Protein AF-A0A6G0YT84-F1 (afdb_monomer_lite)

Organism: Aphis craccivora (NCBI:txid307492)

Foldseek 3Di:
DDDDDDDDPPPPDPPPPPPPPPDPVVVVVVVPPPDPQQFDWDKDDWDQQDPVVQKIKTKTATPGHDPVDDRMDIDMDGHDQDQDWDWADWDDQDPVQKIKTKTAGPDCVCVSPPHDRIDIDMDGHDDPPDPPPDDDDDDDDDDDDD

Radius of gyration: 34.37 Å; chains: 1; bounding box: 92×101×58 Å

Sequence (146 aa):
MVSLLLVAIAMVSSNETGLNEQPLNRLARAANGGKETNCHYEKSQWSPCDEKTNVKARTLTLKKGDETCEKTKKIEKKCKKACRYVKGTWSQCNSHNEMIRTDTLKDPSTENSNCEKTRQITKKCKSKGRGNKGNNTQANILLTTS

pLDDT: mean 72.87, std 20.7, range [37.16, 97.25]

InterPro domains:
  IPR020090 Pleiotrophin/Midkine, C-terminal domain [PF01091] (38-81)
  IPR038130 Pleiotrophin/Midkine, C-terminal domain superfamily [G3DSA:2.30.90.10] (39-79)
  IPR038130 Pleiotrophin/Midkine, C-terminal domain superfamily [G3DSA:2.30.90.10] (83-125)

Secondary structure (DSSP, 8-state):
-----------------------THHHHHHHTS----S-EEEEPPPPPPBTTTTEEEEEEEEEE--TTS-SEEEEEEE------EEE-PPPPP-TTSEEEEEEEES-GGGGGSS--SEEEEEEE----------------------

Structure (mmCIF, N/CA/C/O backbone):
data_AF-A0A6G0YT84-F1
#
_entry.id   AF-A0A6G0YT84-F1
#
loop_
_atom_site.group_PDB
_atom_site.id
_atom_site.type_symbol
_atom_site.label_atom_id
_atom_site.label_alt_id
_atom_site.label_comp_id
_atom_site.label_asym_id
_atom_site.label_entity_id
_atom_site.label_seq_id
_atom_site.pdbx_PDB_ins_code
_atom_site.Cartn_x
_atom_site.Cartn_y
_atom_site.Cartn_z
_atom_site.occupancy
_atom_site.B_iso_or_equiv
_atom_site.auth_seq_id
_atom_site.auth_comp_id
_atom_site.auth_asym_id
_atom_site.auth_atom_id
_atom_site.pdbx_PDB_model_num
ATOM 1 N N . MET A 1 1 ? -0.831 -88.494 -3.427 1.00 45.09 1 MET A N 1
ATOM 2 C CA . MET A 1 1 ? 0.399 -88.222 -2.658 1.00 45.09 1 MET A CA 1
ATOM 3 C C . MET A 1 1 ? 0.746 -86.760 -2.847 1.00 45.09 1 MET A C 1
ATOM 5 O O . MET A 1 1 ? 0.940 -86.392 -3.992 1.00 45.09 1 MET A O 1
ATOM 9 N N . VAL A 1 2 ? 0.819 -86.014 -1.732 1.00 45.81 2 VAL A N 1
ATOM 10 C CA . VAL A 1 2 ? 1.593 -84.765 -1.541 1.00 45.81 2 VAL A CA 1
ATOM 11 C C . VAL A 1 2 ? 1.128 -83.561 -2.382 1.00 45.81 2 VAL A C 1
ATOM 13 O O . VAL A 1 2 ? 1.030 -83.644 -3.591 1.00 45.81 2 VAL A O 1
ATOM 16 N N . SER A 1 3 ? 0.873 -82.362 -1.880 1.00 44.59 3 SER A N 1
ATOM 17 C CA . SER A 1 3 ? 0.749 -81.785 -0.545 1.00 44.59 3 SER A CA 1
ATOM 18 C C . SER A 1 3 ? 0.242 -80.360 -0.764 1.00 44.59 3 SER A C 1
ATOM 20 O O . SER A 1 3 ? 0.530 -79.739 -1.787 1.00 44.59 3 SER A O 1
ATOM 22 N N . LEU A 1 4 ? -0.468 -79.849 0.239 1.00 51.50 4 LEU A N 1
ATOM 23 C CA . LEU A 1 4 ? -0.678 -78.428 0.490 1.00 51.50 4 LEU A CA 1
ATOM 24 C C . LEU A 1 4 ? 0.584 -77.599 0.221 1.00 51.50 4 LEU A C 1
ATOM 26 O O . LEU A 1 4 ? 1.641 -77.937 0.744 1.00 51.50 4 LEU A O 1
ATOM 30 N N . LEU A 1 5 ? 0.407 -76.434 -0.400 1.00 49.50 5 LEU A N 1
ATOM 31 C CA . LEU A 1 5 ? 0.980 -75.189 0.112 1.00 49.50 5 LEU A CA 1
ATOM 32 C C . LEU A 1 5 ? -0.021 -74.051 -0.131 1.00 49.50 5 LEU A C 1
ATOM 34 O O . LEU A 1 5 ? -0.154 -73.511 -1.226 1.00 49.50 5 LEU A O 1
ATOM 38 N N . LEU A 1 6 ? -0.756 -73.732 0.935 1.00 51.31 6 LEU A N 1
ATOM 39 C CA . LEU A 1 6 ? -1.467 -72.474 1.119 1.00 51.31 6 LEU A CA 1
ATOM 40 C C . LEU A 1 6 ? -0.439 -71.338 1.135 1.00 51.31 6 LEU A C 1
ATOM 42 O O . LEU A 1 6 ? 0.415 -71.306 2.018 1.00 51.31 6 LEU A O 1
ATOM 46 N N . VAL A 1 7 ? -0.560 -70.376 0.225 1.00 54.66 7 VAL A N 1
ATOM 47 C CA . VAL A 1 7 ? 0.036 -69.048 0.414 1.00 54.66 7 VAL A CA 1
ATOM 48 C C . VAL A 1 7 ? -1.113 -68.057 0.522 1.00 54.66 7 VAL A C 1
ATOM 50 O O . VAL A 1 7 ? -1.576 -67.485 -0.460 1.00 54.66 7 VAL A O 1
ATOM 53 N N . ALA A 1 8 ? -1.622 -67.904 1.743 1.00 51.94 8 ALA A N 1
ATOM 54 C CA . ALA A 1 8 ? -2.500 -66.801 2.093 1.00 51.94 8 ALA A CA 1
ATOM 55 C C . ALA A 1 8 ? -1.640 -65.535 2.198 1.00 51.94 8 ALA A C 1
ATOM 57 O O . ALA A 1 8 ? -0.955 -65.318 3.195 1.00 51.94 8 ALA A O 1
ATOM 58 N N . ILE A 1 9 ? -1.644 -64.710 1.152 1.00 58.12 9 ILE A N 1
ATOM 59 C CA . ILE A 1 9 ? -1.088 -63.359 1.229 1.00 58.12 9 ILE A CA 1
ATOM 60 C C . ILE A 1 9 ? -2.128 -62.511 1.962 1.00 58.12 9 ILE A C 1
ATOM 62 O O . ILE A 1 9 ? -3.132 -62.098 1.384 1.00 58.12 9 ILE A O 1
ATOM 66 N N . ALA A 1 10 ? -1.906 -62.283 3.254 1.00 51.56 10 ALA A N 1
ATOM 67 C CA . ALA A 1 10 ? -2.626 -61.262 3.995 1.00 51.56 10 ALA A CA 1
ATOM 68 C C . ALA A 1 10 ? -2.251 -59.896 3.402 1.00 51.56 10 ALA A C 1
ATOM 70 O O . ALA A 1 10 ? -1.150 -59.393 3.625 1.00 51.56 10 ALA A O 1
ATOM 71 N N . MET A 1 11 ? -3.149 -59.298 2.619 1.00 53.31 11 MET A N 1
ATOM 72 C CA . MET A 1 11 ? -3.028 -57.889 2.261 1.00 53.31 11 MET A CA 1
ATOM 73 C C . MET A 1 11 ? -3.356 -57.089 3.521 1.00 53.31 11 MET A C 1
ATOM 75 O O . MET A 1 11 ? -4.517 -56.965 3.909 1.00 53.31 11 MET A O 1
ATOM 79 N N . VAL A 1 12 ? -2.320 -56.613 4.212 1.00 54.62 12 VAL A N 1
ATOM 80 C CA . VAL A 1 12 ? -2.495 -55.664 5.307 1.00 54.62 12 VAL A CA 1
ATOM 81 C C . VAL A 1 12 ? -3.077 -54.377 4.724 1.00 54.62 12 VAL A C 1
ATOM 83 O O . VAL A 1 12 ? -2.532 -53.770 3.805 1.00 54.62 12 VAL A O 1
ATOM 86 N N . SER A 1 13 ? -4.248 -54.019 5.234 1.00 52.41 13 SER A N 1
ATOM 87 C CA . SER A 1 13 ? -4.954 -52.780 4.952 1.00 52.41 13 SER A CA 1
ATOM 88 C C . SER A 1 13 ? -4.126 -51.599 5.458 1.00 52.41 13 SER A C 1
ATOM 90 O O . SER A 1 13 ? -4.156 -51.298 6.653 1.00 52.41 13 SER A O 1
ATOM 92 N N . SER A 1 14 ? -3.448 -50.880 4.564 1.00 54.31 14 SER A N 1
ATOM 93 C CA . SER A 1 14 ? -3.023 -49.505 4.843 1.00 54.31 14 SER A CA 1
ATOM 94 C C . SER A 1 14 ? -4.252 -48.599 4.781 1.00 54.31 14 SER A C 1
ATOM 96 O O . SER A 1 14 ? -4.532 -47.939 3.786 1.00 54.31 14 SER A O 1
ATOM 98 N N . ASN A 1 15 ? -5.029 -48.609 5.864 1.00 54.91 15 ASN A N 1
ATOM 99 C CA . ASN A 1 15 ? -5.909 -47.502 6.207 1.00 54.91 15 ASN A CA 1
ATOM 100 C C . ASN A 1 15 ? -5.015 -46.391 6.763 1.00 54.91 15 ASN A C 1
ATOM 102 O O . ASN A 1 15 ? -4.843 -46.244 7.973 1.00 54.91 15 ASN A O 1
ATOM 106 N N . GLU A 1 16 ? -4.393 -45.639 5.868 1.00 50.00 16 GLU A N 1
ATOM 107 C CA . GLU A 1 16 ? -3.811 -44.354 6.211 1.00 50.00 16 GLU A CA 1
ATOM 108 C C . GLU A 1 16 ? -4.952 -43.347 6.366 1.00 50.00 16 GLU A C 1
ATOM 110 O O . GLU A 1 16 ? -5.300 -42.590 5.460 1.00 50.00 16 GLU A O 1
ATOM 115 N N . THR A 1 17 ? -5.563 -43.344 7.555 1.00 43.78 17 THR A N 1
ATOM 116 C CA . THR A 1 17 ? -6.309 -42.183 8.028 1.00 43.78 17 THR A CA 1
ATOM 117 C C . THR A 1 17 ? -5.323 -41.026 8.093 1.00 43.78 17 THR A C 1
ATOM 119 O O . THR A 1 17 ? -4.614 -40.848 9.085 1.00 43.78 17 THR A O 1
ATOM 122 N N . GLY A 1 18 ? -5.263 -40.249 7.014 1.00 42.16 18 GLY A N 1
ATOM 123 C CA . GLY A 1 18 ? -4.687 -38.919 7.018 1.00 42.16 18 GLY A CA 1
ATOM 124 C C . GLY A 1 18 ? -5.456 -38.086 8.033 1.00 42.16 18 GLY A C 1
ATOM 125 O O . GLY A 1 18 ? -6.471 -37.471 7.703 1.00 42.16 18 GLY A O 1
ATOM 126 N N . LEU A 1 19 ? -4.987 -38.102 9.283 1.00 42.62 19 LEU A N 1
ATOM 127 C CA . LEU A 1 19 ? -5.303 -37.097 10.281 1.00 42.62 19 LEU A CA 1
ATOM 128 C C . LEU A 1 19 ? -4.903 -35.770 9.656 1.00 42.62 19 LEU A C 1
ATOM 130 O O . LEU A 1 19 ? -3.734 -35.413 9.550 1.00 42.62 19 LEU A O 1
ATOM 134 N N . ASN A 1 20 ? -5.928 -35.110 9.134 1.00 49.59 20 ASN A N 1
ATOM 135 C CA . ASN A 1 20 ? -5.886 -33.784 8.581 1.00 49.59 20 ASN A CA 1
ATOM 136 C C . ASN A 1 20 ? -5.268 -32.890 9.656 1.00 49.59 20 ASN A C 1
ATOM 138 O O . ASN A 1 20 ? -5.931 -32.560 10.640 1.00 49.59 20 ASN A O 1
ATOM 142 N N . GLU A 1 21 ? -3.994 -32.537 9.488 1.00 53.69 21 GLU A N 1
ATOM 143 C CA . GLU A 1 21 ? -3.343 -31.484 10.254 1.00 53.69 21 GLU A CA 1
ATOM 144 C C . GLU A 1 21 ? -4.029 -30.161 9.893 1.00 53.69 21 GLU A C 1
ATOM 146 O O . GLU A 1 21 ? -3.556 -29.357 9.086 1.00 53.69 21 GLU A O 1
ATOM 151 N N . GLN A 1 22 ? -5.224 -29.960 10.456 1.00 56.81 22 GLN A N 1
ATOM 152 C CA . GLN A 1 22 ? -5.930 -28.699 10.395 1.00 56.81 22 GLN A CA 1
ATOM 153 C C . GLN A 1 22 ? -5.043 -27.675 11.093 1.00 56.81 22 GLN A C 1
ATOM 155 O O . GLN A 1 22 ? -4.697 -27.830 12.265 1.00 56.81 22 GLN A O 1
ATOM 160 N N . PRO A 1 23 ? -4.621 -26.634 10.369 1.00 52.22 23 PRO A N 1
ATOM 161 C CA . PRO A 1 23 ? -3.450 -25.882 10.741 1.00 52.22 23 PRO A CA 1
ATOM 162 C C . PRO A 1 23 ? -3.738 -25.118 12.031 1.00 52.22 23 PRO A C 1
ATOM 164 O O . PRO A 1 23 ? -4.699 -24.342 12.104 1.00 52.22 23 PRO A O 1
ATOM 167 N N . LEU A 1 24 ? -2.826 -25.268 12.996 1.00 55.22 24 LEU A N 1
ATOM 168 C CA . LEU A 1 24 ? -2.585 -24.455 14.201 1.00 55.22 24 LEU A CA 1
ATOM 169 C C . LEU A 1 24 ? -2.868 -22.940 14.016 1.00 55.22 24 LEU A C 1
ATOM 171 O O . LEU A 1 24 ? -3.171 -22.204 14.954 1.00 55.22 24 LEU A O 1
ATOM 175 N N . ASN A 1 25 ? -2.849 -22.473 12.769 1.00 55.16 25 ASN A N 1
ATOM 176 C CA . ASN A 1 25 ? -3.226 -21.142 12.313 1.00 55.16 25 ASN A CA 1
ATOM 177 C C . ASN A 1 25 ? -4.679 -20.714 12.623 1.00 55.16 25 ASN A C 1
ATOM 179 O O . ASN A 1 25 ? -4.930 -19.507 12.672 1.00 55.16 25 ASN A O 1
ATOM 183 N N . ARG A 1 26 ? -5.647 -21.630 12.827 1.00 52.12 26 ARG A N 1
ATOM 184 C CA . ARG A 1 26 ? -7.007 -21.238 13.278 1.00 52.12 26 ARG A CA 1
ATOM 185 C C . ARG A 1 26 ? -7.039 -20.844 14.756 1.00 52.12 26 ARG A C 1
ATOM 187 O O . ARG A 1 26 ? -7.652 -19.829 15.081 1.00 52.12 26 ARG A O 1
ATOM 194 N N . LEU A 1 27 ? -6.325 -21.563 15.623 1.00 52.62 27 LEU A N 1
ATOM 195 C CA . LEU A 1 27 ? -6.234 -21.241 17.055 1.00 52.62 27 LEU A CA 1
ATOM 196 C C . LEU A 1 27 ? -5.484 -19.920 17.289 1.00 52.62 27 LEU A C 1
ATOM 198 O O . LEU A 1 27 ? -5.901 -19.098 18.102 1.00 52.62 27 LEU A O 1
ATOM 202 N N . ALA A 1 28 ? -4.453 -19.640 16.487 1.00 50.50 28 ALA A N 1
ATOM 203 C CA . ALA A 1 28 ? -3.722 -18.373 16.550 1.00 50.50 28 ALA A CA 1
ATOM 204 C C . ALA A 1 28 ? -4.583 -17.141 16.193 1.00 50.50 28 ALA A C 1
ATOM 206 O O . ALA A 1 28 ? -4.302 -16.025 16.639 1.00 50.50 28 ALA A O 1
ATOM 207 N N . ARG A 1 29 ? -5.647 -17.321 15.396 1.00 50.50 29 ARG A N 1
ATOM 208 C CA . ARG A 1 29 ? -6.580 -16.240 15.039 1.00 50.50 29 ARG A CA 1
ATOM 209 C C . ARG A 1 29 ? -7.632 -15.983 16.115 1.00 50.50 29 ARG A C 1
ATOM 211 O O . ARG A 1 29 ? -8.091 -14.850 16.214 1.00 50.50 29 ARG A O 1
ATOM 218 N N . ALA A 1 30 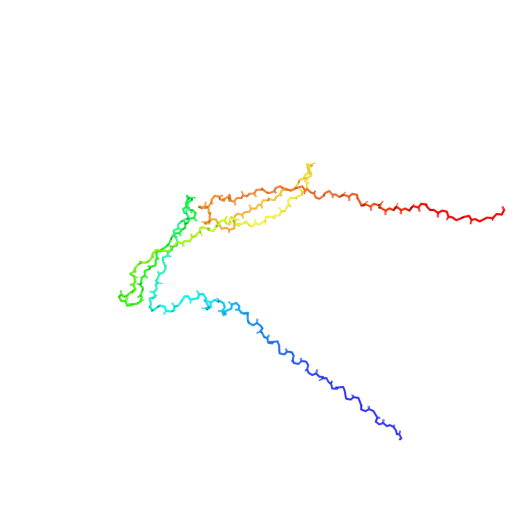? -7.943 -16.989 16.932 1.00 47.97 30 ALA A N 1
ATOM 219 C CA . ALA A 1 30 ? -8.744 -16.834 18.144 1.00 47.97 30 ALA A CA 1
ATOM 220 C C . ALA A 1 30 ? -7.945 -16.144 19.266 1.00 47.97 30 ALA A C 1
ATOM 222 O O . ALA A 1 30 ? -8.477 -15.278 19.945 1.00 47.97 30 ALA A O 1
ATOM 223 N N . ALA A 1 31 ? -6.641 -16.420 19.385 1.00 47.69 31 ALA A N 1
ATOM 224 C CA . ALA A 1 31 ? -5.781 -15.821 20.414 1.00 47.69 31 ALA A CA 1
ATOM 225 C C . ALA A 1 31 ? -5.508 -14.308 20.233 1.00 47.69 31 ALA A C 1
ATOM 227 O O . ALA A 1 31 ? -5.137 -13.630 21.186 1.00 47.69 31 ALA A O 1
ATOM 228 N N . ASN A 1 32 ? -5.697 -13.767 19.022 1.00 46.31 32 ASN A N 1
ATOM 229 C CA . ASN A 1 32 ? -5.595 -12.328 18.727 1.00 46.31 32 ASN A CA 1
ATOM 230 C C . ASN A 1 32 ? -6.964 -11.632 18.579 1.00 46.31 32 ASN A C 1
ATOM 232 O O . ASN A 1 32 ? -7.021 -10.434 18.283 1.00 46.31 32 ASN A O 1
ATOM 236 N N . GLY A 1 33 ? -8.069 -12.364 18.759 1.00 46.66 33 GLY A N 1
ATOM 237 C CA . GLY A 1 33 ? -9.386 -11.773 18.963 1.00 46.66 33 GLY A CA 1
ATOM 238 C C . GLY A 1 33 ? -9.402 -11.195 20.367 1.00 46.66 33 GLY A C 1
ATOM 239 O O . GLY A 1 33 ? -9.483 -11.947 21.329 1.00 46.66 33 GLY A O 1
ATOM 240 N N . GLY A 1 34 ? -9.194 -9.880 20.477 1.00 52.59 34 GLY A N 1
ATOM 241 C CA . GLY A 1 34 ? -9.083 -9.186 21.757 1.00 52.59 34 GLY A CA 1
ATOM 242 C C . GLY A 1 34 ? -10.170 -9.619 22.734 1.00 52.59 34 GLY A C 1
ATOM 243 O O . GLY A 1 34 ? -11.291 -9.880 22.301 1.00 52.59 34 GLY A O 1
ATOM 244 N N . LYS A 1 35 ? -9.789 -9.698 24.021 1.00 54.31 35 LYS A N 1
ATOM 245 C CA . LYS A 1 35 ? -10.661 -9.889 25.192 1.00 54.31 35 LYS A CA 1
ATOM 246 C C . LYS A 1 35 ? -12.081 -9.481 24.830 1.00 54.31 35 LYS A C 1
ATOM 248 O O . LYS A 1 35 ? -12.243 -8.333 24.419 1.00 54.31 35 LYS A O 1
ATOM 253 N N . GLU A 1 36 ? -13.047 -10.392 24.929 1.00 53.62 36 GLU A N 1
ATOM 254 C CA . GLU A 1 36 ? -14.445 -10.105 24.610 1.00 53.62 36 GLU A CA 1
ATOM 255 C C . GLU A 1 36 ? -14.967 -8.989 25.526 1.00 53.62 36 GLU A C 1
ATOM 257 O O . GLU A 1 36 ? -15.571 -9.212 26.567 1.00 53.62 36 GLU A O 1
ATOM 262 N N . THR A 1 37 ? -14.665 -7.743 25.174 1.00 65.12 37 THR A N 1
ATOM 263 C CA . THR A 1 37 ? -15.327 -6.567 25.702 1.00 65.12 37 THR A CA 1
ATOM 264 C C . THR A 1 37 ? -16.727 -6.623 25.123 1.00 65.12 37 THR A C 1
ATOM 266 O O . THR A 1 37 ? -16.859 -6.762 23.904 1.00 65.12 37 THR A O 1
ATOM 269 N N . ASN A 1 38 ? -17.768 -6.485 25.943 1.00 83.69 38 ASN A N 1
ATOM 270 C CA . ASN A 1 38 ? -19.153 -6.483 25.452 1.00 83.69 38 ASN A CA 1
ATOM 271 C C . ASN A 1 38 ? -19.447 -5.345 24.446 1.00 83.69 38 ASN A C 1
ATOM 273 O O . ASN A 1 38 ? -20.519 -5.298 23.846 1.00 83.69 38 ASN A O 1
ATOM 277 N N . CYS A 1 39 ? -18.484 -4.443 24.251 1.00 91.56 39 CYS A N 1
ATOM 278 C CA . CYS A 1 39 ? -18.488 -3.377 23.275 1.00 91.56 39 CYS A CA 1
ATOM 279 C C . CYS A 1 39 ? -18.256 -3.900 21.841 1.00 91.56 39 CYS A C 1
ATOM 281 O O . CYS A 1 39 ? -17.125 -4.133 21.400 1.00 91.56 39 CYS A O 1
ATOM 283 N N . HIS A 1 40 ? -19.332 -4.014 21.073 1.00 92.88 40 HIS A N 1
ATOM 284 C CA . HIS A 1 40 ? -19.319 -4.296 19.645 1.00 92.88 40 HIS A CA 1
ATOM 285 C C . HIS A 1 40 ? -19.341 -2.997 18.831 1.00 92.88 40 HIS A C 1
ATOM 287 O O . HIS A 1 40 ? -20.236 -2.170 19.000 1.00 92.88 40 HIS A O 1
ATOM 293 N N . TYR A 1 41 ? -18.398 -2.839 17.898 1.00 95.06 41 TYR A N 1
ATOM 294 C CA . TYR A 1 41 ? -18.257 -1.629 17.082 1.00 95.06 41 TYR A CA 1
ATOM 295 C C . TYR A 1 41 ? -18.392 -1.912 15.585 1.00 95.06 41 TYR A C 1
ATOM 297 O O . TYR A 1 41 ? -17.799 -2.856 15.053 1.00 95.06 41 TYR A O 1
ATOM 305 N N . GLU A 1 42 ? -19.086 -1.023 14.885 1.00 95.00 42 GLU A N 1
ATOM 306 C CA . GLU A 1 42 ? -19.064 -0.919 13.432 1.00 95.00 42 GLU A CA 1
ATOM 307 C C . GLU A 1 42 ? -17.801 -0.211 12.951 1.00 95.00 42 GLU A C 1
ATOM 309 O O . GLU A 1 42 ? -17.328 0.739 13.566 1.00 95.00 42 GLU A O 1
ATOM 314 N N . LYS A 1 43 ? -17.242 -0.679 11.834 1.00 95.06 43 LYS A N 1
ATOM 315 C CA . LYS A 1 43 ? -16.005 -0.155 11.250 1.00 95.06 43 LYS A CA 1
ATOM 316 C C . LYS A 1 43 ? -16.342 0.677 10.019 1.00 95.06 43 LYS A C 1
ATOM 318 O O . LYS A 1 43 ? -16.870 0.123 9.059 1.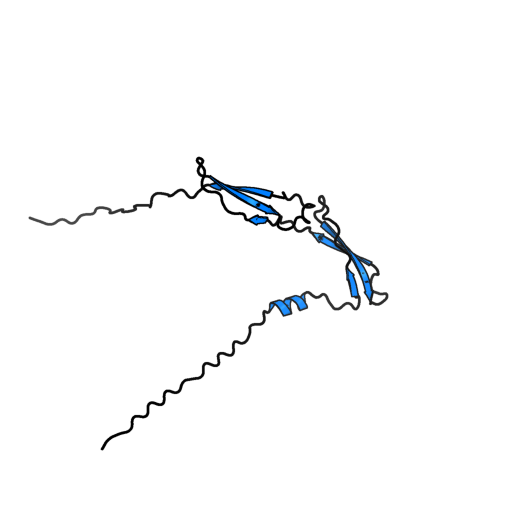00 95.06 43 LYS A O 1
ATOM 323 N N . SER A 1 44 ? -15.947 1.948 9.998 1.00 92.94 44 SER A N 1
ATOM 324 C CA . SER A 1 44 ? -16.002 2.749 8.774 1.00 92.94 44 SER A CA 1
ATOM 325 C C . SER A 1 44 ? -14.951 2.292 7.751 1.00 92.94 44 SER A C 1
ATOM 327 O O . SER A 1 44 ? -14.045 1.494 8.049 1.00 92.94 44 SER A O 1
ATOM 329 N N . GLN A 1 45 ? -15.033 2.845 6.539 1.00 90.75 45 GLN A N 1
ATOM 330 C CA . GLN A 1 45 ? -13.958 2.724 5.557 1.00 90.75 45 GLN A CA 1
ATOM 331 C C . GLN A 1 45 ? -12.665 3.377 6.076 1.00 90.75 45 GLN A C 1
ATOM 333 O O . GLN A 1 45 ? -12.701 4.289 6.906 1.00 90.75 45 GLN A O 1
ATOM 338 N N . TRP A 1 46 ? -11.520 2.868 5.612 1.00 87.25 46 TRP A N 1
ATOM 339 C CA . TRP A 1 46 ? -10.220 3.492 5.860 1.00 87.25 46 TRP A CA 1
ATOM 340 C C . TRP A 1 46 ? -10.095 4.784 5.060 1.00 87.25 46 TRP A C 1
ATOM 342 O O . TRP A 1 46 ? -10.459 4.804 3.888 1.00 87.25 46 TRP A O 1
ATOM 352 N N . SER A 1 47 ? -9.515 5.816 5.670 1.00 87.25 47 SER A N 1
ATOM 353 C CA . SER A 1 47 ? -9.072 7.004 4.951 1.00 87.25 47 SER A CA 1
ATOM 354 C C . SER A 1 47 ? -8.021 6.641 3.889 1.00 87.25 47 SER A C 1
ATOM 356 O O . SER A 1 47 ? -7.362 5.589 3.991 1.00 87.25 47 SER A O 1
ATOM 358 N N . PRO A 1 48 ? -7.789 7.536 2.914 1.00 82.00 48 PRO A N 1
ATOM 359 C CA . PRO A 1 48 ? -6.564 7.529 2.127 1.00 82.00 48 PRO A CA 1
ATOM 360 C C . PRO A 1 48 ? -5.320 7.544 3.030 1.00 82.00 48 PRO A C 1
ATOM 362 O O . PRO A 1 48 ? -5.391 7.902 4.211 1.00 82.00 48 PRO A O 1
ATOM 365 N N . CYS A 1 49 ? -4.184 7.118 2.479 1.00 82.69 49 CYS A N 1
ATOM 366 C CA . CYS A 1 49 ? -2.906 7.211 3.176 1.00 82.69 49 CYS A CA 1
ATOM 367 C C . CYS A 1 49 ? -2.463 8.674 3.267 1.00 82.69 49 CYS A C 1
ATOM 369 O O . CYS A 1 49 ? -2.402 9.346 2.243 1.00 82.69 49 CYS A O 1
ATOM 371 N N . ASP A 1 50 ? -2.118 9.139 4.464 1.00 81.38 50 ASP A N 1
ATOM 372 C CA . ASP A 1 50 ? -1.393 10.395 4.636 1.00 81.38 50 ASP A CA 1
ATOM 373 C C . ASP A 1 50 ? 0.085 10.171 4.284 1.00 81.38 50 ASP A C 1
ATOM 375 O O . ASP A 1 50 ? 0.772 9.340 4.888 1.00 81.38 50 ASP A O 1
ATOM 379 N N . GLU A 1 51 ? 0.580 10.903 3.288 1.00 74.25 51 GLU A N 1
ATOM 380 C CA . GLU A 1 51 ? 1.949 10.778 2.788 1.00 74.25 51 GLU A CA 1
ATOM 381 C C . GLU A 1 51 ? 3.004 11.285 3.778 1.00 74.25 51 GLU A C 1
ATOM 383 O O . GLU A 1 51 ? 4.115 10.752 3.804 1.00 74.25 51 GLU A O 1
ATOM 388 N N . LYS A 1 52 ? 2.662 12.259 4.631 1.00 77.94 52 LYS A N 1
ATOM 389 C CA . LYS A 1 52 ? 3.590 12.856 5.603 1.00 77.94 52 LYS A CA 1
ATOM 390 C C . LYS A 1 52 ? 3.824 11.927 6.785 1.00 77.94 52 LYS A C 1
ATOM 392 O O . LYS A 1 52 ? 4.953 11.754 7.233 1.00 77.94 52 LYS A O 1
ATOM 397 N N . THR A 1 53 ? 2.753 11.320 7.290 1.00 86.12 53 THR A N 1
ATOM 398 C CA . THR A 1 53 ? 2.801 10.477 8.497 1.00 86.12 53 THR A CA 1
ATOM 399 C C . THR A 1 53 ? 2.882 8.981 8.178 1.00 86.12 53 THR A C 1
ATOM 401 O O . THR A 1 53 ? 3.238 8.178 9.041 1.00 86.12 53 THR A O 1
ATOM 404 N N . ASN A 1 54 ? 2.610 8.586 6.928 1.00 82.50 54 ASN A N 1
ATOM 405 C CA . ASN A 1 54 ? 2.495 7.198 6.478 1.00 82.50 54 ASN A CA 1
ATOM 406 C C . ASN A 1 54 ? 1.448 6.397 7.269 1.00 82.50 54 ASN A C 1
ATOM 408 O O . ASN A 1 54 ? 1.619 5.200 7.532 1.00 82.50 54 ASN A O 1
ATOM 412 N N . VAL A 1 55 ? 0.352 7.052 7.647 1.00 86.81 55 VAL A N 1
ATOM 413 C CA . VAL A 1 55 ? -0.744 6.469 8.421 1.00 86.81 55 VAL A CA 1
ATOM 414 C C . VAL A 1 55 ? -2.064 6.664 7.681 1.00 86.81 55 VAL A C 1
ATOM 416 O O . VAL A 1 55 ? -2.269 7.630 6.956 1.00 86.81 55 VAL A O 1
ATOM 419 N N . LYS A 1 56 ? -2.971 5.707 7.850 1.00 88.12 56 LYS A N 1
ATOM 420 C CA . LYS A 1 56 ? -4.386 5.855 7.519 1.00 88.12 56 LYS A CA 1
ATOM 421 C C . LYS A 1 56 ? -5.226 5.598 8.759 1.00 88.12 56 LYS A C 1
ATOM 423 O O . LYS A 1 56 ? -4.872 4.749 9.582 1.00 88.12 56 LYS A O 1
ATOM 428 N N . ALA A 1 57 ? -6.351 6.286 8.862 1.00 92.81 57 ALA A N 1
ATOM 429 C CA . ALA A 1 57 ? -7.241 6.224 10.009 1.00 92.81 57 ALA A CA 1
ATOM 430 C C . ALA A 1 57 ? -8.621 5.700 9.605 1.00 92.81 57 ALA A C 1
ATOM 432 O O . ALA A 1 57 ? -9.024 5.774 8.445 1.00 92.81 57 ALA A O 1
ATOM 433 N N . ARG A 1 58 ? -9.360 5.149 10.563 1.00 94.12 58 ARG A N 1
ATOM 434 C CA . ARG A 1 58 ? -10.805 4.940 10.435 1.00 94.12 58 ARG A CA 1
ATOM 435 C C . ARG A 1 58 ? -11.490 5.116 11.776 1.00 94.12 58 ARG A C 1
ATOM 437 O O . ARG A 1 58 ? -10.853 5.015 12.826 1.00 94.12 58 ARG A O 1
ATOM 444 N N . THR A 1 59 ? -12.796 5.295 11.716 1.00 95.31 59 THR A N 1
ATOM 445 C CA . THR A 1 59 ? -13.640 5.458 12.890 1.00 95.31 59 THR A CA 1
ATOM 446 C C . THR A 1 59 ? -14.370 4.152 13.188 1.00 95.31 59 THR A C 1
ATOM 448 O O . THR A 1 59 ? -14.813 3.440 12.283 1.00 95.31 59 THR A O 1
ATOM 451 N N . LEU A 1 60 ? -14.454 3.817 14.469 1.00 95.69 60 LEU A N 1
ATOM 452 C CA . LEU A 1 60 ? -15.271 2.745 15.006 1.00 95.69 60 LEU A CA 1
ATOM 453 C C . LEU A 1 60 ? -16.441 3.369 15.757 1.00 95.69 60 LEU A C 1
ATOM 455 O O . LEU A 1 60 ? -16.208 4.138 16.686 1.00 95.69 60 LEU A O 1
ATOM 459 N N . THR A 1 61 ? -17.666 3.023 15.388 1.00 95.06 61 THR A N 1
ATOM 460 C CA . THR A 1 61 ? -18.877 3.520 16.055 1.00 95.06 61 THR A CA 1
ATOM 461 C C . THR A 1 61 ? -19.496 2.388 16.859 1.00 95.06 61 THR A C 1
ATOM 463 O O . THR A 1 61 ? -19.633 1.275 16.350 1.00 95.06 61 THR A O 1
ATOM 466 N N . LEU A 1 62 ? -19.831 2.636 18.122 1.00 94.69 62 LEU A N 1
ATOM 467 C CA . LEU A 1 62 ? -20.427 1.631 18.996 1.00 94.69 62 LEU A CA 1
ATOM 468 C C . LEU A 1 62 ? -21.794 1.195 18.448 1.00 94.69 62 LEU A C 1
ATOM 470 O O . LEU A 1 62 ? -22.667 2.024 18.209 1.00 94.69 62 LEU A O 1
ATOM 474 N N . LYS A 1 63 ? -21.973 -0.114 18.257 1.00 94.75 63 LYS A N 1
ATOM 475 C CA . LYS A 1 63 ? -23.249 -0.741 17.877 1.00 94.75 63 LYS A CA 1
ATOM 476 C C . LYS A 1 63 ? -23.974 -1.356 19.068 1.00 94.75 63 LYS A C 1
ATOM 478 O O . LYS A 1 63 ? -25.197 -1.330 19.112 1.00 94.75 63 LYS A O 1
ATOM 483 N N . LYS A 1 64 ? -23.230 -1.956 19.997 1.00 92.75 64 LYS A N 1
ATOM 484 C CA . LYS A 1 64 ? -23.766 -2.614 21.195 1.00 92.75 64 LYS A CA 1
ATOM 485 C C . LYS A 1 64 ? -22.730 -2.552 22.311 1.00 92.75 64 LYS A C 1
ATOM 487 O O . LYS A 1 64 ? -21.554 -2.750 22.030 1.00 92.75 64 LYS A O 1
ATOM 492 N N . GLY A 1 65 ? -23.155 -2.299 23.541 1.00 89.75 65 GLY A N 1
ATOM 493 C CA . GLY A 1 65 ? -22.298 -2.241 24.725 1.00 89.75 65 GLY A CA 1
ATOM 494 C C . GLY A 1 65 ? -22.938 -1.379 25.810 1.00 89.75 65 GLY A C 1
ATOM 495 O O . GLY A 1 65 ? -23.947 -0.726 25.544 1.00 89.75 65 GLY A O 1
ATOM 496 N N . ASP A 1 66 ? -22.355 -1.385 27.004 1.00 87.88 66 ASP A N 1
ATOM 497 C CA . ASP A 1 66 ? -22.840 -0.574 28.126 1.00 87.88 66 ASP A CA 1
ATOM 498 C C . ASP A 1 66 ? -22.283 0.858 28.066 1.00 87.88 66 ASP A C 1
ATOM 500 O O . ASP A 1 66 ? -21.464 1.196 27.211 1.00 87.88 66 ASP A O 1
ATOM 504 N N . GLU A 1 67 ? -22.681 1.706 29.015 1.00 85.94 67 GLU A N 1
ATOM 505 C CA . GLU A 1 67 ? -22.215 3.100 29.126 1.00 85.94 67 GLU A CA 1
ATOM 506 C C . GLU A 1 67 ? -20.705 3.228 29.387 1.00 85.94 67 GLU A C 1
ATOM 508 O O . GLU A 1 67 ? -20.113 4.282 29.163 1.00 85.94 67 GLU A O 1
ATOM 513 N N . THR A 1 68 ? -20.062 2.139 29.812 1.00 90.06 68 THR A N 1
ATOM 514 C CA . THR A 1 68 ? -18.604 2.044 29.959 1.00 90.06 68 THR A CA 1
ATOM 515 C C . THR A 1 68 ? -17.878 1.977 28.610 1.00 90.06 68 THR A C 1
ATOM 517 O O . THR A 1 68 ? -16.670 2.209 28.538 1.00 90.06 68 THR A O 1
ATOM 520 N N . CYS A 1 69 ? -18.594 1.674 27.523 1.00 90.75 69 CYS A N 1
ATOM 521 C CA . CYS A 1 69 ? -18.058 1.654 26.172 1.00 90.75 69 CYS A CA 1
ATOM 522 C C . CYS A 1 69 ? -18.034 3.068 25.574 1.00 90.75 69 CYS A C 1
ATOM 524 O O . CYS A 1 69 ? -19.059 3.737 25.458 1.00 90.75 69 CYS A O 1
ATOM 526 N N . GLU A 1 70 ? -16.872 3.504 25.087 1.00 92.81 70 GLU A N 1
ATOM 527 C CA . GLU A 1 70 ? -16.781 4.750 24.321 1.00 92.81 70 GLU A CA 1
ATOM 528 C C . GLU A 1 70 ? -17.671 4.690 23.071 1.00 92.81 70 GLU A C 1
ATOM 530 O O . GLU A 1 70 ? -17.627 3.722 22.314 1.00 92.81 70 GLU A O 1
ATOM 535 N N . LYS A 1 71 ? -18.446 5.748 22.807 1.00 93.00 71 LYS A N 1
ATOM 536 C CA . LYS A 1 71 ? -19.362 5.797 21.651 1.00 93.00 71 LYS A CA 1
ATOM 537 C C . LYS A 1 71 ? -18.632 5.730 20.305 1.00 93.00 71 LYS A C 1
ATOM 539 O O . LYS A 1 71 ? -19.136 5.126 19.359 1.00 93.00 71 LYS A O 1
ATOM 544 N N . THR A 1 72 ? -17.441 6.326 20.228 1.00 94.12 72 THR A N 1
ATOM 545 C CA . THR A 1 72 ? -16.668 6.449 18.990 1.00 94.12 72 THR A CA 1
ATOM 546 C C . THR A 1 72 ? -15.180 6.307 19.275 1.00 94.12 72 THR A C 1
ATOM 548 O O . THR A 1 72 ? -14.651 7.019 20.122 1.00 94.12 72 THR A O 1
ATOM 551 N N . LYS A 1 73 ? -14.483 5.451 18.521 1.00 93.88 73 LYS A N 1
ATOM 552 C CA . LYS A 1 73 ? -13.025 5.273 18.607 1.00 93.88 73 LYS A CA 1
ATOM 553 C C . LYS A 1 73 ? -12.364 5.580 17.276 1.00 93.88 73 LYS A C 1
ATOM 555 O O . LYS A 1 73 ? -12.847 5.150 16.233 1.00 93.88 73 LYS A O 1
ATOM 560 N N . LYS A 1 74 ? -11.225 6.266 17.292 1.00 94.38 74 LYS A N 1
ATOM 561 C CA . LYS A 1 74 ? -10.361 6.391 16.111 1.00 94.38 74 LYS A CA 1
ATOM 562 C C . LYS A 1 74 ? -9.270 5.339 16.191 1.00 94.38 74 LYS A C 1
ATOM 564 O O . LYS A 1 74 ? -8.645 5.175 17.233 1.00 94.38 74 LYS A O 1
ATOM 569 N N . ILE A 1 75 ? -9.052 4.619 15.097 1.00 94.88 75 ILE A N 1
ATOM 570 C CA . ILE A 1 75 ? -7.936 3.684 14.993 1.00 94.88 75 ILE A CA 1
ATOM 571 C C . ILE A 1 75 ? -7.088 4.010 13.782 1.00 94.88 75 ILE A C 1
ATOM 573 O O . ILE A 1 75 ? -7.589 4.322 12.701 1.00 94.88 75 ILE A O 1
ATOM 577 N N . GLU A 1 76 ? -5.789 3.877 13.976 1.00 93.69 76 GLU A N 1
ATOM 578 C CA . GLU A 1 76 ? -4.781 4.199 12.987 1.00 93.69 76 GLU A CA 1
ATOM 579 C C . GLU A 1 76 ? -4.006 2.951 12.595 1.00 93.69 76 GLU A C 1
ATOM 581 O O . GLU A 1 76 ? -3.826 2.008 13.370 1.00 93.69 76 GLU A O 1
ATOM 586 N N . LYS A 1 77 ? -3.554 2.928 11.347 1.00 88.75 77 LYS A N 1
ATOM 587 C CA . LYS A 1 77 ? -2.681 1.880 10.843 1.00 88.75 77 LYS A CA 1
ATOM 588 C C . LYS A 1 77 ? -1.665 2.480 9.893 1.00 88.75 77 LYS A C 1
ATOM 590 O O . LYS A 1 77 ? -2.019 3.269 9.023 1.00 88.75 77 LYS A O 1
ATOM 595 N N . LYS A 1 78 ? -0.417 2.018 9.993 1.00 85.00 78 LYS A N 1
ATOM 596 C CA . LYS A 1 78 ? 0.612 2.333 8.998 1.00 85.00 78 LYS A CA 1
ATOM 597 C C . LYS A 1 78 ? 0.138 1.943 7.599 1.00 85.00 78 LYS A C 1
ATOM 599 O O . LYS A 1 78 ? -0.421 0.855 7.395 1.00 85.00 78 LYS A O 1
ATOM 604 N N . CYS A 1 79 ? 0.372 2.820 6.634 1.00 82.00 79 CYS A N 1
ATOM 605 C CA . CYS A 1 79 ? 0.095 2.536 5.240 1.00 82.00 79 CYS A CA 1
ATOM 606 C C . CYS A 1 79 ? 0.896 1.318 4.775 1.00 82.00 79 CYS A C 1
ATOM 608 O O . CYS A 1 79 ? 1.987 1.010 5.264 1.00 82.00 79 CYS A O 1
ATOM 610 N N . LYS A 1 80 ? 0.339 0.574 3.820 1.00 73.25 80 LYS A N 1
ATOM 611 C CA . LYS A 1 80 ? 1.015 -0.601 3.275 1.00 73.25 80 LYS A CA 1
ATOM 612 C C . LYS A 1 80 ? 2.117 -0.109 2.333 1.00 73.25 80 LYS A C 1
ATOM 614 O O . LYS A 1 80 ? 1.827 0.278 1.216 1.00 73.25 80 LYS A O 1
ATOM 619 N N . LYS A 1 81 ? 3.372 -0.135 2.786 1.00 63.88 81 LYS A N 1
ATOM 620 C CA . LYS A 1 81 ? 4.532 0.437 2.069 1.00 63.88 81 LYS A CA 1
ATOM 621 C C . LYS A 1 81 ? 4.982 -0.292 0.795 1.00 63.88 81 LYS A C 1
ATOM 623 O O . LYS A 1 81 ?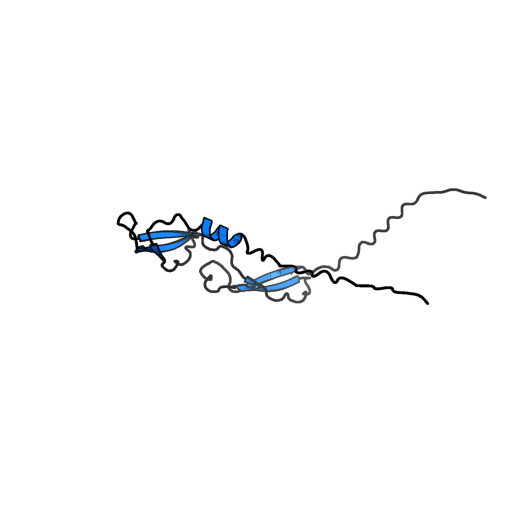 5.902 0.168 0.134 1.00 63.88 81 LYS A O 1
ATOM 628 N N . ALA A 1 82 ? 4.418 -1.450 0.462 1.00 67.19 82 ALA A N 1
ATOM 629 C CA . ALA A 1 82 ? 4.909 -2.219 -0.677 1.00 67.19 82 ALA A CA 1
ATOM 630 C C . ALA A 1 82 ? 4.037 -1.963 -1.907 1.00 67.19 82 ALA A C 1
ATOM 632 O O . ALA A 1 82 ? 2.957 -2.550 -2.001 1.00 67.19 82 ALA A O 1
ATOM 633 N N . CYS A 1 83 ? 4.542 -1.169 -2.855 1.00 79.31 83 CYS A N 1
ATOM 634 C CA . CYS A 1 83 ? 4.078 -1.209 -4.238 1.00 79.31 83 CYS A CA 1
ATOM 635 C C . CYS A 1 83 ? 4.220 -2.658 -4.728 1.00 79.31 83 CYS A C 1
ATOM 637 O O . CYS A 1 83 ? 5.327 -3.206 -4.804 1.00 79.31 83 CYS A O 1
ATOM 639 N N . ARG A 1 84 ? 3.096 -3.334 -4.970 1.00 85.19 84 ARG A N 1
ATOM 640 C CA . ARG A 1 84 ? 3.097 -4.724 -5.442 1.00 85.19 84 ARG A CA 1
ATOM 641 C C . ARG A 1 84 ? 2.930 -4.703 -6.937 1.00 85.19 84 ARG A C 1
ATOM 643 O O . ARG A 1 84 ? 1.939 -4.172 -7.411 1.00 85.19 84 ARG A O 1
ATOM 650 N N . TYR A 1 85 ? 3.851 -5.335 -7.645 1.00 90.50 85 TYR A N 1
ATOM 651 C CA . TYR A 1 85 ? 3.813 -5.378 -9.095 1.00 90.50 85 TYR A CA 1
ATOM 652 C C . TYR A 1 85 ? 3.561 -6.792 -9.604 1.00 90.50 85 TYR A C 1
ATOM 654 O O . TYR A 1 85 ? 4.077 -7.768 -9.049 1.00 90.50 85 TYR A O 1
ATOM 662 N N . VAL A 1 86 ? 2.777 -6.889 -10.670 1.00 94.19 86 VAL A N 1
ATOM 663 C CA . VAL A 1 86 ? 2.714 -8.058 -11.540 1.00 94.19 86 VAL A CA 1
ATOM 664 C C . VAL A 1 86 ? 3.925 -7.990 -12.466 1.00 94.19 86 VAL A C 1
ATOM 666 O O . VAL A 1 86 ? 4.173 -6.974 -13.111 1.00 94.19 86 VAL A O 1
ATOM 669 N N . LYS A 1 87 ? 4.725 -9.057 -12.478 1.00 96.38 87 LYS A N 1
ATOM 670 C CA . LYS A 1 87 ? 5.949 -9.129 -13.282 1.00 96.38 87 LYS A CA 1
ATOM 671 C C . LYS A 1 87 ? 5.590 -9.510 -14.714 1.00 96.38 87 LYS A C 1
ATOM 673 O O . LYS A 1 87 ? 4.898 -10.507 -14.900 1.00 96.38 87 LYS A O 1
ATOM 678 N N . GLY A 1 88 ? 6.083 -8.755 -15.693 1.00 96.06 88 GLY A N 1
ATOM 679 C CA . GLY A 1 88 ? 5.948 -9.113 -17.104 1.00 96.06 88 GLY A CA 1
ATOM 680 C C . GLY A 1 88 ? 6.892 -10.239 -17.537 1.00 96.06 88 GLY A C 1
ATOM 681 O O . GLY A 1 88 ? 7.487 -10.952 -16.725 1.00 96.06 88 GLY A O 1
ATOM 682 N N . THR A 1 89 ? 7.083 -10.365 -18.842 1.00 97.06 89 THR A N 1
ATOM 683 C CA . THR A 1 89 ? 8.085 -11.265 -19.426 1.00 97.06 89 THR A CA 1
ATOM 684 C C . THR A 1 89 ? 9.391 -10.503 -19.644 1.00 97.06 89 THR A C 1
ATOM 686 O O . THR A 1 89 ? 9.371 -9.333 -20.021 1.00 97.06 89 THR A O 1
ATOM 689 N N . TRP A 1 90 ? 10.534 -11.141 -19.383 1.00 96.81 90 TRP A N 1
ATOM 690 C CA . TRP A 1 90 ? 11.834 -10.568 -19.745 1.00 96.81 90 TRP A CA 1
ATOM 691 C C . TRP A 1 90 ? 11.974 -10.483 -21.266 1.00 96.81 90 TRP A C 1
ATOM 693 O O . TRP A 1 90 ? 11.641 -11.437 -21.968 1.00 96.81 90 TRP A O 1
ATOM 703 N N . SER A 1 91 ? 12.495 -9.365 -21.766 1.00 96.38 91 SER A N 1
ATOM 704 C CA . SER A 1 91 ? 12.877 -9.234 -23.168 1.00 96.38 91 SER A CA 1
ATOM 705 C C . SER A 1 91 ? 14.006 -10.203 -23.529 1.00 96.38 91 SER A C 1
ATOM 707 O O . SER A 1 91 ? 14.724 -10.718 -22.665 1.00 96.38 91 SER A O 1
ATOM 709 N N . GLN A 1 92 ? 14.216 -10.386 -24.833 1.00 95.44 92 GLN A N 1
ATOM 710 C CA . GLN A 1 92 ? 15.472 -10.941 -25.331 1.00 95.44 92 GLN A CA 1
ATOM 711 C C . GLN A 1 92 ? 16.651 -10.048 -24.920 1.00 95.44 92 GLN A C 1
ATOM 713 O O . GLN A 1 92 ? 16.477 -8.866 -24.600 1.00 95.44 92 GLN A O 1
ATOM 718 N N . CYS A 1 93 ? 17.845 -10.634 -24.916 1.00 95.62 93 CYS A N 1
ATOM 719 C CA . CYS A 1 93 ? 19.070 -9.899 -24.645 1.00 95.62 93 CYS A CA 1
ATOM 720 C C . CYS A 1 93 ? 19.360 -8.916 -25.786 1.00 95.62 93 CYS A C 1
ATOM 722 O O . CYS A 1 93 ? 19.372 -9.317 -26.949 1.00 95.62 93 CYS A O 1
ATOM 724 N N . ASN A 1 94 ? 19.587 -7.646 -25.464 1.00 93.56 94 ASN A N 1
ATOM 725 C CA . ASN A 1 94 ? 19.966 -6.629 -26.438 1.00 93.56 94 ASN A CA 1
ATOM 726 C C . ASN A 1 94 ? 21.481 -6.663 -26.735 1.00 93.56 94 ASN A C 1
ATOM 728 O O . ASN A 1 94 ? 22.248 -7.401 -26.110 1.00 93.56 94 ASN A O 1
ATOM 732 N N . SER A 1 95 ? 21.926 -5.818 -27.668 1.00 93.56 95 SER A N 1
ATOM 733 C CA . SER A 1 95 ? 23.342 -5.662 -28.036 1.00 93.56 95 SER A CA 1
ATOM 734 C C . SER A 1 95 ? 24.248 -5.212 -26.880 1.00 93.56 95 SER A C 1
ATOM 736 O O . SER A 1 95 ? 25.446 -5.475 -26.907 1.00 93.56 95 SER A O 1
ATOM 738 N N . HIS A 1 96 ? 23.688 -4.593 -25.839 1.00 93.81 96 HIS A N 1
ATOM 739 C CA . HIS A 1 96 ? 24.397 -4.133 -24.638 1.00 93.81 96 HIS A CA 1
ATOM 740 C C . HIS A 1 96 ? 24.460 -5.199 -23.526 1.00 93.81 96 HIS A C 1
ATOM 742 O O . HIS A 1 96 ? 24.819 -4.899 -22.382 1.00 93.81 96 HIS A O 1
ATOM 748 N N . ASN A 1 97 ? 24.121 -6.455 -23.849 1.00 93.62 97 ASN A N 1
ATOM 749 C CA . ASN A 1 97 ? 24.048 -7.573 -22.910 1.00 93.62 97 ASN A CA 1
ATOM 750 C C . ASN A 1 97 ? 23.060 -7.313 -21.752 1.00 93.62 97 ASN A C 1
ATOM 752 O O . ASN A 1 97 ? 23.306 -7.678 -20.597 1.00 93.62 97 ASN A O 1
ATOM 756 N N . GLU A 1 98 ? 21.936 -6.665 -22.054 1.00 95.38 98 GLU A N 1
ATOM 757 C CA . GLU A 1 98 ? 20.864 -6.330 -21.116 1.00 95.38 98 GLU A CA 1
ATOM 758 C C . GLU A 1 98 ? 19.518 -6.896 -21.565 1.00 95.38 98 GLU A C 1
ATOM 760 O O . GLU A 1 98 ? 19.216 -6.996 -22.750 1.00 95.38 98 GLU A O 1
ATOM 765 N N . MET A 1 99 ? 18.684 -7.242 -20.591 1.00 95.81 99 MET A N 1
ATOM 766 C CA . MET A 1 99 ? 17.275 -7.562 -20.779 1.00 95.81 99 MET A CA 1
ATOM 767 C C . MET A 1 99 ? 16.430 -6.649 -19.900 1.00 95.81 99 MET A C 1
ATOM 769 O O . MET A 1 99 ? 16.819 -6.308 -18.778 1.00 95.81 99 MET A O 1
ATOM 773 N N . ILE A 1 100 ? 15.267 -6.272 -20.413 1.00 97.12 100 ILE A N 1
ATOM 774 C CA . ILE A 1 100 ? 14.330 -5.360 -19.769 1.00 97.12 100 ILE A CA 1
ATOM 775 C C . ILE A 1 100 ? 13.027 -6.114 -19.533 1.00 97.12 100 ILE A C 1
ATOM 777 O O . ILE A 1 100 ? 12.590 -6.913 -20.360 1.00 97.12 100 ILE A O 1
ATOM 781 N N . ARG A 1 101 ? 12.393 -5.872 -18.391 1.00 97.25 101 ARG A N 1
ATOM 782 C CA . ARG A 1 101 ? 11.034 -6.332 -18.113 1.00 97.25 101 ARG A CA 1
ATOM 783 C C . ARG A 1 101 ? 10.192 -5.174 -17.613 1.00 97.25 101 ARG A C 1
ATOM 785 O O . ARG A 1 101 ? 10.626 -4.436 -16.731 1.00 97.25 101 ARG A O 1
ATOM 792 N N . THR A 1 102 ? 8.969 -5.085 -18.117 1.00 97.19 102 THR A N 1
ATOM 793 C CA . THR A 1 102 ? 7.958 -4.154 -17.613 1.00 97.19 102 THR A CA 1
ATOM 794 C C . THR A 1 102 ? 7.118 -4.832 -16.533 1.00 97.19 102 THR A C 1
ATOM 796 O O . THR A 1 102 ? 6.575 -5.916 -16.737 1.00 97.19 102 THR A O 1
ATOM 799 N N . ASP A 1 103 ? 7.030 -4.192 -15.374 1.00 95.12 103 ASP A N 1
ATOM 800 C CA . ASP A 1 103 ? 6.229 -4.595 -14.220 1.00 95.12 103 ASP A CA 1
ATOM 801 C C . ASP A 1 103 ? 5.024 -3.636 -14.103 1.00 95.12 103 ASP A C 1
ATOM 803 O O . ASP A 1 103 ? 5.203 -2.424 -14.213 1.00 95.12 103 ASP A O 1
ATOM 807 N N . THR A 1 104 ? 3.813 -4.142 -13.848 1.00 93.38 104 THR A N 1
ATOM 808 C CA . THR A 1 104 ? 2.586 -3.324 -13.712 1.00 93.38 104 THR A CA 1
ATOM 809 C C . THR A 1 104 ? 2.058 -3.336 -12.279 1.00 93.38 104 THR A C 1
ATOM 811 O O . THR A 1 104 ? 2.143 -4.356 -11.593 1.00 93.38 104 THR A O 1
ATOM 814 N N . LEU A 1 105 ? 1.546 -2.209 -11.778 1.00 88.50 105 LEU A N 1
ATOM 815 C CA . LEU A 1 105 ? 1.031 -2.115 -10.409 1.00 88.50 105 LEU A CA 1
ATOM 816 C C . LEU A 1 105 ? -0.187 -3.039 -10.233 1.00 88.50 105 LEU A C 1
ATOM 818 O O . LEU A 1 105 ? -1.144 -2.988 -11.000 1.00 88.50 105 LEU A O 1
ATOM 822 N N . LYS A 1 106 ? -0.149 -3.905 -9.215 1.00 85.94 106 LYS A N 1
ATOM 823 C CA . LYS A 1 106 ? -1.172 -4.933 -8.962 1.00 85.94 106 LYS A CA 1
ATOM 824 C C . LYS A 1 106 ? -2.502 -4.343 -8.492 1.00 85.94 106 LYS A C 1
ATOM 826 O O . LYS A 1 106 ? -3.539 -4.958 -8.708 1.00 85.94 106 LYS A O 1
ATOM 831 N N . ASP A 1 107 ? -2.458 -3.212 -7.798 1.00 77.94 107 ASP A N 1
ATOM 832 C CA . ASP A 1 107 ? -3.638 -2.550 -7.254 1.00 77.94 107 ASP A CA 1
ATOM 833 C C . ASP A 1 107 ? -3.585 -1.056 -7.602 1.00 77.94 107 ASP A C 1
ATOM 835 O O . ASP A 1 107 ? -2.855 -0.309 -6.943 1.00 77.94 107 ASP A O 1
ATOM 839 N N . PRO A 1 108 ? -4.319 -0.605 -8.634 1.00 65.44 108 PRO A N 1
ATOM 840 C CA . PRO A 1 108 ? -4.325 0.797 -9.030 1.00 65.44 108 PRO A CA 1
ATOM 841 C C . PRO A 1 108 ? -4.970 1.691 -7.964 1.00 65.44 108 PRO A C 1
ATOM 843 O O . PRO A 1 108 ? -4.687 2.874 -7.932 1.00 65.44 108 PRO A O 1
ATOM 846 N N . SER A 1 109 ? -5.746 1.158 -7.010 1.00 59.91 109 SER A N 1
ATOM 847 C CA . SER A 1 109 ? -6.258 1.974 -5.894 1.00 59.91 109 SER A CA 1
ATOM 848 C C . SER A 1 109 ? -5.170 2.361 -4.880 1.00 59.91 109 SER A C 1
ATOM 850 O O . SER A 1 109 ? -5.388 3.203 -4.010 1.00 59.91 109 SER A O 1
ATOM 852 N N . THR A 1 110 ? -3.973 1.768 -4.996 1.00 59.34 110 THR A N 1
ATOM 853 C CA . THR A 1 110 ? -2.772 2.204 -4.268 1.00 59.34 110 THR A CA 1
ATOM 854 C C . THR A 1 110 ? -2.006 3.319 -4.980 1.00 59.34 110 THR A C 1
ATOM 856 O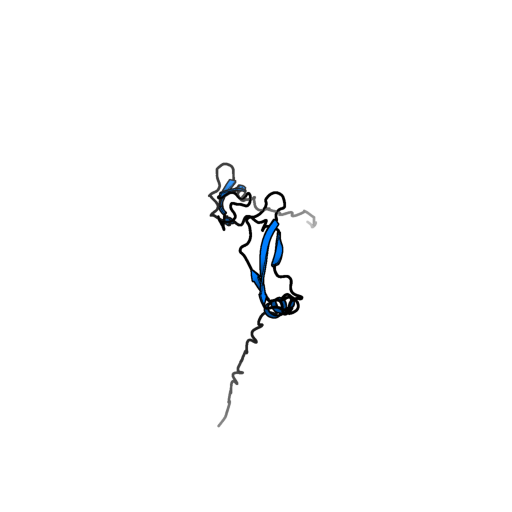 O . THR A 1 110 ? -0.910 3.652 -4.551 1.00 59.34 110 THR A O 1
ATOM 859 N N . GLU A 1 111 ? -2.574 3.936 -6.017 1.00 52.75 111 GLU A N 1
ATOM 860 C CA . GLU A 1 111 ? -2.012 5.104 -6.715 1.00 52.75 111 GLU A CA 1
ATOM 861 C C . GLU A 1 111 ? -1.810 6.317 -5.782 1.00 52.75 111 GLU A C 1
ATOM 863 O O . GLU A 1 111 ? -0.902 7.109 -5.993 1.00 52.75 111 GLU A O 1
ATOM 868 N N . ASN A 1 112 ? -2.543 6.395 -4.660 1.00 53.66 112 ASN A N 1
ATOM 869 C CA . ASN A 1 112 ? -2.283 7.348 -3.564 1.00 53.66 112 ASN A CA 1
ATOM 870 C C . ASN A 1 112 ? -1.038 7.024 -2.713 1.00 53.66 112 ASN A C 1
ATOM 872 O O . ASN A 1 112 ? -0.763 7.692 -1.721 1.00 53.66 112 ASN A O 1
ATOM 876 N N . SER A 1 113 ? -0.318 5.950 -3.021 1.00 61.81 113 SER A N 1
ATOM 877 C CA . SER A 1 113 ? 1.061 5.766 -2.581 1.00 61.81 113 SER A CA 1
ATOM 878 C C . SER A 1 113 ? 1.937 5.992 -3.801 1.00 61.81 113 SER A C 1
ATOM 880 O O . SER A 1 113 ? 1.555 5.507 -4.854 1.00 61.81 113 SER A O 1
ATOM 882 N N . ASN A 1 114 ? 3.054 6.715 -3.657 1.00 71.44 114 ASN A N 1
ATOM 883 C CA . ASN A 1 114 ? 4.082 7.067 -4.659 1.00 71.44 114 ASN A CA 1
ATOM 884 C C . ASN A 1 114 ? 4.621 5.877 -5.508 1.00 71.44 114 ASN A C 1
ATOM 886 O O . ASN A 1 114 ? 5.817 5.599 -5.551 1.00 71.44 114 ASN A O 1
ATOM 890 N N . CYS A 1 115 ? 3.739 5.119 -6.142 1.00 77.56 115 CYS A N 1
ATOM 891 C CA . CYS A 1 115 ? 3.968 3.893 -6.875 1.00 77.56 115 CYS A CA 1
ATOM 892 C C . CYS A 1 115 ? 3.682 4.181 -8.341 1.00 77.56 115 CYS A C 1
ATOM 894 O O . CYS A 1 115 ? 2.577 4.574 -8.706 1.00 77.56 115 CYS A O 1
ATOM 896 N N . GLU A 1 116 ? 4.665 3.936 -9.194 1.00 84.31 116 GLU A N 1
ATOM 897 C CA . GLU A 1 116 ? 4.486 4.061 -10.634 1.00 84.31 116 GLU A CA 1
ATOM 898 C C . GLU A 1 116 ? 3.473 3.020 -11.134 1.00 84.31 116 GLU A C 1
ATOM 900 O O . GLU A 1 116 ? 3.523 1.846 -10.757 1.00 84.31 116 GLU A O 1
ATOM 905 N N . LYS A 1 117 ? 2.563 3.423 -12.029 1.00 88.06 117 LYS A N 1
ATOM 906 C CA . LYS A 1 117 ? 1.605 2.503 -12.670 1.00 88.06 117 LYS A CA 1
ATOM 907 C C . LYS A 1 117 ? 2.318 1.349 -13.381 1.00 88.06 117 LYS A C 1
ATOM 909 O O . LYS A 1 117 ? 1.861 0.203 -13.355 1.00 88.06 117 LYS A O 1
ATOM 914 N N . THR A 1 118 ? 3.454 1.657 -13.996 1.00 92.38 118 THR A N 1
ATOM 915 C CA . THR A 1 118 ? 4.344 0.708 -14.658 1.00 92.38 118 THR A CA 1
ATOM 916 C C . THR A 1 118 ? 5.782 1.097 -14.385 1.00 92.38 118 THR A C 1
ATOM 918 O O . THR A 1 118 ? 6.099 2.277 -14.475 1.00 92.38 118 THR A O 1
ATOM 921 N N . ARG A 1 119 ? 6.654 0.118 -14.149 1.00 92.44 119 ARG A N 1
ATOM 922 C CA . ARG A 1 119 ? 8.098 0.345 -14.013 1.00 92.44 119 ARG A CA 1
ATOM 923 C C . ARG A 1 119 ? 8.881 -0.594 -14.920 1.00 92.44 119 ARG A C 1
ATOM 925 O O . ARG A 1 119 ? 8.451 -1.726 -15.157 1.00 92.44 119 ARG A O 1
ATOM 932 N N . GLN A 1 120 ? 10.047 -0.158 -15.378 1.00 96.00 120 GLN A N 1
ATOM 933 C CA . GLN A 1 120 ? 10.976 -0.998 -16.132 1.00 96.00 120 GLN A CA 1
ATOM 934 C C . GLN A 1 120 ? 12.133 -1.443 -15.244 1.00 96.00 120 GLN A C 1
ATOM 936 O O . GLN A 1 120 ? 12.733 -0.646 -14.529 1.00 96.00 120 GLN A O 1
ATOM 941 N N . ILE A 1 121 ? 12.443 -2.737 -15.285 1.00 96.12 121 ILE A N 1
ATOM 942 C CA . ILE A 1 121 ? 13.586 -3.317 -14.587 1.00 96.12 121 ILE A CA 1
ATOM 943 C C . ILE A 1 121 ? 14.570 -3.825 -15.631 1.00 96.12 121 ILE A C 1
ATOM 945 O O . ILE A 1 121 ? 14.226 -4.695 -16.432 1.00 96.12 121 ILE A O 1
ATOM 949 N N . THR A 1 122 ? 15.799 -3.323 -15.572 1.00 96.50 122 THR A N 1
ATOM 950 C CA . THR A 1 122 ? 16.904 -3.766 -16.425 1.00 96.50 122 THR A CA 1
ATOM 951 C C . THR A 1 122 ? 17.797 -4.731 -15.659 1.00 96.50 122 THR A C 1
ATOM 953 O O . THR A 1 122 ? 18.099 -4.534 -14.481 1.00 96.50 122 THR A O 1
ATOM 956 N N . LYS A 1 123 ? 18.236 -5.796 -16.325 1.00 95.44 123 LYS A N 1
ATOM 957 C CA . LYS A 1 123 ? 19.195 -6.759 -15.786 1.00 95.44 123 LYS A CA 1
ATOM 958 C C . LYS A 1 123 ? 20.203 -7.138 -16.863 1.00 95.44 123 LYS A C 1
ATOM 960 O O . LYS A 1 123 ? 19.838 -7.294 -18.023 1.00 95.44 123 LYS A O 1
ATOM 965 N N . LYS A 1 124 ? 21.459 -7.372 -16.477 1.00 95.31 124 LYS A N 1
ATOM 966 C CA . LYS A 1 124 ? 22.450 -7.982 -17.371 1.00 95.31 124 LYS A CA 1
ATOM 967 C C . LYS A 1 124 ? 22.054 -9.416 -17.730 1.00 95.31 124 LYS A C 1
ATOM 969 O O . LYS A 1 124 ? 21.610 -10.190 -16.873 1.00 95.31 124 LYS A O 1
ATOM 974 N N . CYS A 1 125 ? 22.239 -9.787 -18.989 1.00 91.50 125 CYS A N 1
ATOM 975 C CA . CYS A 1 125 ? 22.071 -11.167 -19.415 1.00 91.50 125 CYS A CA 1
ATOM 976 C C . CYS A 1 125 ? 23.154 -12.038 -18.774 1.00 91.50 125 CYS A C 1
ATOM 978 O O . CYS A 1 125 ? 24.259 -11.574 -18.476 1.00 91.50 125 CYS A O 1
ATOM 980 N N . LYS A 1 126 ? 22.840 -13.318 -18.545 1.00 83.88 126 LYS A N 1
ATOM 981 C CA . LYS A 1 126 ? 23.857 -14.278 -18.104 1.00 83.88 126 LYS A CA 1
ATOM 982 C C . LYS A 1 126 ? 24.910 -14.370 -19.206 1.00 83.88 126 LYS A C 1
ATOM 984 O O . LYS A 1 126 ? 24.589 -14.832 -20.300 1.00 83.88 126 LYS A O 1
ATOM 989 N N . SER A 1 127 ? 26.146 -13.961 -18.924 1.00 71.00 127 SER A N 1
ATOM 990 C CA . SER A 1 127 ? 27.246 -14.314 -19.813 1.00 71.00 127 SER A CA 1
ATOM 991 C C . SER A 1 127 ? 27.369 -15.836 -19.793 1.00 71.00 127 SER A C 1
ATOM 993 O O . SER A 1 127 ? 27.292 -16.470 -18.735 1.00 71.00 127 SER A O 1
ATOM 995 N N . LYS A 1 128 ? 27.526 -16.456 -20.963 1.00 63.91 128 LYS A N 1
ATOM 996 C CA . LYS A 1 128 ? 28.011 -17.835 -21.011 1.00 63.91 128 LYS A CA 1
ATOM 997 C C . LYS A 1 128 ? 29.493 -17.795 -20.642 1.00 63.91 128 LYS A C 1
ATOM 999 O O . LYS A 1 128 ? 30.357 -17.743 -21.508 1.00 63.91 128 LYS A O 1
ATOM 1004 N N . GLY A 1 129 ? 29.775 -17.712 -19.344 1.00 58.12 129 GLY A N 1
ATOM 1005 C CA . GLY A 1 129 ? 31.123 -17.846 -18.815 1.00 58.12 129 GLY A CA 1
ATOM 1006 C C . GLY A 1 129 ? 31.685 -19.201 -19.228 1.00 58.12 129 GLY A C 1
ATOM 1007 O O . GLY A 1 129 ? 31.063 -20.236 -18.991 1.00 58.12 129 GLY A O 1
ATOM 1008 N N . ARG A 1 130 ? 32.841 -19.160 -19.892 1.00 56.34 130 ARG A N 1
ATOM 1009 C CA . ARG A 1 130 ? 33.696 -20.300 -20.229 1.00 56.34 130 ARG A CA 1
ATOM 1010 C C . ARG A 1 130 ? 33.777 -21.252 -19.031 1.00 56.34 130 ARG A C 1
ATOM 1012 O O . ARG A 1 130 ? 34.135 -20.823 -17.936 1.00 56.34 130 ARG A O 1
ATOM 1019 N N . GLY A 1 131 ? 33.430 -22.521 -19.245 1.00 48.59 131 GLY A N 1
ATOM 1020 C CA . GLY A 1 131 ? 33.615 -23.571 -18.249 1.00 48.59 131 GLY A CA 1
ATOM 1021 C C . GLY A 1 131 ? 35.066 -23.585 -17.775 1.00 48.59 131 GLY A C 1
ATOM 1022 O O . GLY A 1 131 ? 35.994 -23.569 -18.582 1.00 48.59 131 GLY A O 1
ATOM 1023 N N . ASN A 1 132 ? 35.244 -23.561 -16.461 1.00 49.41 132 ASN A N 1
ATOM 1024 C CA . ASN A 1 132 ? 36.532 -23.640 -15.798 1.00 49.41 132 ASN A CA 1
ATOM 1025 C C . ASN A 1 132 ? 37.164 -25.010 -16.114 1.00 49.41 132 ASN A C 1
ATOM 1027 O O . ASN A 1 132 ? 36.793 -26.014 -15.511 1.00 49.41 132 ASN A O 1
ATOM 1031 N N . LYS A 1 133 ? 38.066 -25.084 -17.103 1.00 46.56 133 LYS A N 1
ATOM 1032 C CA . LYS A 1 133 ? 38.870 -26.284 -17.378 1.00 46.56 133 LYS A CA 1
ATOM 1033 C C . LYS A 1 133 ? 40.043 -26.299 -16.399 1.00 46.56 133 LYS A C 1
ATOM 1035 O O . LYS A 1 133 ? 41.171 -25.984 -16.760 1.00 46.56 133 LYS A O 1
ATOM 1040 N N . GLY A 1 134 ? 39.751 -26.617 -15.143 1.00 46.06 134 GLY A N 1
ATOM 1041 C CA . GLY A 1 134 ? 40.771 -26.940 -14.156 1.00 46.06 134 GLY A CA 1
ATOM 1042 C C . GLY A 1 134 ? 41.236 -28.377 -14.359 1.00 46.06 134 GLY A C 1
ATOM 1043 O O . GLY A 1 134 ? 40.579 -29.283 -13.873 1.00 46.06 134 GLY A O 1
ATOM 1044 N N . ASN A 1 135 ? 42.358 -28.578 -15.051 1.00 44.12 135 ASN A N 1
ATOM 1045 C CA . ASN A 1 135 ? 43.203 -29.753 -14.839 1.00 44.12 135 ASN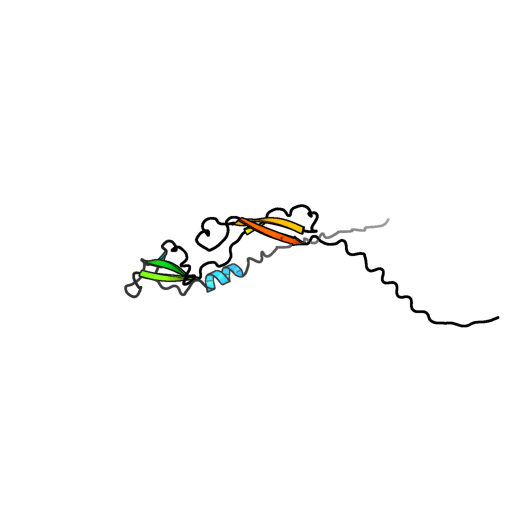 A CA 1
ATOM 1046 C C . ASN A 1 135 ? 44.579 -29.245 -14.418 1.00 44.12 135 ASN A C 1
ATOM 1048 O O . ASN A 1 135 ? 45.401 -28.851 -15.241 1.00 44.12 135 ASN A O 1
ATOM 1052 N N . ASN A 1 136 ? 44.775 -29.210 -13.105 1.00 47.84 136 ASN A N 1
ATOM 1053 C CA . ASN A 1 136 ? 46.079 -29.126 -12.482 1.00 47.84 136 ASN A CA 1
ATOM 1054 C C . ASN A 1 136 ? 46.580 -30.567 -12.326 1.00 47.84 136 ASN A C 1
ATOM 1056 O O . ASN A 1 136 ? 46.120 -31.271 -11.431 1.00 47.84 136 ASN A O 1
ATOM 1060 N N . THR A 1 137 ? 47.475 -31.011 -13.206 1.00 40.88 137 THR A N 1
ATOM 1061 C CA . THR A 1 137 ? 48.270 -32.216 -12.955 1.00 40.88 137 THR A CA 1
ATOM 1062 C C . THR A 1 137 ? 49.691 -31.754 -12.682 1.00 40.88 137 THR A C 1
ATOM 1064 O O . THR A 1 137 ? 50.468 -31.502 -13.601 1.00 40.88 137 THR A O 1
ATOM 1067 N N . GLN A 1 138 ? 49.990 -31.569 -11.396 1.00 42.75 138 GLN A N 1
ATOM 1068 C CA . GLN A 1 138 ? 51.348 -31.392 -10.902 1.00 42.75 138 GLN A CA 1
ATOM 1069 C C . GLN A 1 138 ? 52.187 -32.614 -11.277 1.00 42.75 138 GLN A C 1
ATOM 1071 O O . GLN A 1 138 ? 51.782 -33.758 -11.074 1.00 42.75 138 GLN A O 1
ATOM 1076 N N . ALA A 1 139 ? 53.368 -32.343 -11.818 1.00 45.56 139 ALA A N 1
ATOM 1077 C CA . ALA A 1 139 ? 54.437 -33.308 -11.956 1.00 45.56 139 ALA A CA 1
ATOM 1078 C C . ALA A 1 139 ? 54.912 -33.780 -10.572 1.00 45.56 139 ALA A C 1
ATOM 1080 O O . ALA A 1 139 ? 55.161 -32.939 -9.709 1.00 45.56 139 ALA A O 1
ATOM 1081 N N . ASN A 1 140 ? 55.131 -35.089 -10.396 1.00 38.84 140 ASN A N 1
ATOM 1082 C CA . ASN A 1 140 ? 56.378 -35.552 -9.786 1.00 38.84 140 ASN A CA 1
ATOM 1083 C C . ASN A 1 140 ? 56.686 -37.039 -10.056 1.00 38.84 140 ASN A C 1
ATOM 1085 O O . ASN A 1 140 ? 55.927 -37.919 -9.670 1.00 38.84 140 ASN A O 1
ATOM 1089 N N . ILE A 1 141 ? 57.825 -37.243 -10.729 1.00 45.94 141 ILE A N 1
ATOM 1090 C CA . ILE A 1 141 ? 58.909 -38.219 -10.502 1.00 45.94 141 ILE A CA 1
ATOM 1091 C C . ILE A 1 141 ? 58.545 -39.646 -10.049 1.00 45.94 141 ILE A C 1
ATOM 1093 O O . ILE A 1 141 ? 58.132 -39.866 -8.916 1.00 45.94 141 ILE A O 1
ATOM 1097 N N . LEU A 1 142 ? 58.956 -40.626 -10.865 1.00 37.94 142 LEU A N 1
ATOM 1098 C CA . LEU A 1 142 ? 59.611 -41.845 -10.378 1.00 37.94 142 LEU A CA 1
ATOM 1099 C C . LEU A 1 142 ? 60.624 -42.357 -11.416 1.00 37.94 142 LEU A C 1
ATOM 1101 O O . LEU A 1 142 ? 60.288 -42.636 -12.564 1.00 3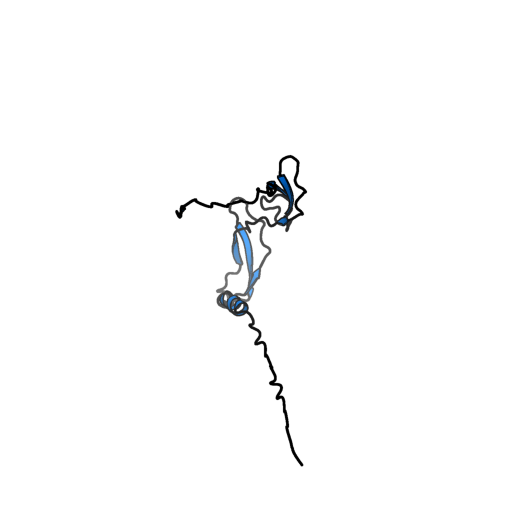7.94 142 LEU A O 1
ATOM 1105 N N . LEU A 1 143 ? 61.883 -42.415 -10.978 1.00 41.91 143 LEU A N 1
ATOM 1106 C CA . LEU A 1 143 ? 63.014 -43.098 -11.607 1.00 41.91 143 LEU A CA 1
ATOM 1107 C C . LEU A 1 143 ? 62.692 -44.577 -11.867 1.00 41.91 143 LEU A C 1
ATOM 1109 O O . LEU A 1 143 ? 62.050 -45.192 -11.020 1.00 41.91 143 LEU A O 1
ATOM 1113 N N . THR A 1 144 ? 63.214 -45.161 -12.956 1.00 37.94 144 THR A N 1
ATOM 1114 C CA . THR A 1 144 ? 63.875 -46.493 -12.970 1.00 37.94 144 THR A CA 1
ATOM 1115 C C . THR A 1 144 ? 64.410 -46.882 -14.364 1.00 37.94 144 THR A C 1
ATOM 1117 O O . THR A 1 144 ? 63.659 -47.017 -15.321 1.00 37.94 144 THR A O 1
ATOM 1120 N N . THR A 1 145 ? 65.738 -47.055 -14.420 1.00 38.03 145 THR A N 1
ATOM 1121 C CA . THR A 1 145 ? 66.519 -48.125 -15.092 1.00 38.03 145 THR A CA 1
ATOM 1122 C C . THR A 1 145 ? 66.293 -48.481 -16.572 1.00 38.03 145 THR A C 1
ATOM 1124 O O . THR A 1 145 ? 65.310 -49.134 -16.918 1.00 38.03 145 THR A O 1
ATOM 1127 N N . SER A 1 146 ? 67.330 -48.324 -17.403 1.00 37.16 146 SER A N 1
ATOM 1128 C CA . SER A 1 146 ? 68.344 -49.369 -17.690 1.00 37.16 146 SER A CA 1
ATOM 1129 C C . SER A 1 146 ? 69.531 -48.773 -18.441 1.00 37.16 146 SER A C 1
ATOM 1131 O O . SER A 1 146 ? 69.292 -47.862 -19.262 1.00 37.16 146 SER A O 1
#